Protein AF-A0A3B9N0I8-F1 (afdb_monomer_lite)

Radius of gyration: 13.51 Å; chains: 1; bounding box: 32×28×37 Å

pLDDT: mean 94.93, std 4.84, range [60.94, 98.5]

Structure (mmCIF, N/CA/C/O backbone):
data_AF-A0A3B9N0I8-F1
#
_entry.id   AF-A0A3B9N0I8-F1
#
loop_
_atom_site.group_PDB
_atom_site.id
_atom_site.type_symbol
_atom_site.label_atom_id
_atom_site.label_alt_id
_atom_site.label_comp_id
_atom_site.label_asym_id
_atom_site.label_entity_id
_atom_site.label_seq_id
_atom_site.pdbx_PDB_ins_code
_atom_site.Cartn_x
_atom_site.Cartn_y
_atom_site.Cartn_z
_atom_site.occupancy
_atom_site.B_iso_or_equiv
_atom_site.auth_seq_id
_atom_site.auth_comp_id
_atom_site.auth_asym_id
_atom_site.auth_atom_id
_atom_site.pdbx_PDB_model_num
ATOM 1 N N . MET A 1 1 ? -1.039 -13.751 -18.692 1.00 60.94 1 MET A N 1
ATOM 2 C CA . MET A 1 1 ? -2.183 -13.054 -18.054 1.00 60.94 1 MET A CA 1
ATOM 3 C C . MET A 1 1 ? -2.119 -11.590 -18.446 1.00 60.94 1 MET A C 1
ATOM 5 O O . MET A 1 1 ? -1.026 -11.110 -18.696 1.00 60.94 1 MET A O 1
ATOM 9 N N . ASN A 1 2 ? -3.252 -10.891 -18.527 1.00 89.19 2 ASN A N 1
ATOM 10 C CA . ASN A 1 2 ? -3.241 -9.441 -18.726 1.00 89.19 2 ASN A CA 1
ATOM 11 C C . ASN A 1 2 ? -2.511 -8.787 -17.533 1.00 89.19 2 ASN A C 1
ATOM 13 O O . ASN A 1 2 ? -2.890 -9.053 -16.393 1.00 89.19 2 ASN A O 1
ATOM 17 N N . ASN A 1 3 ? -1.479 -7.974 -17.775 1.00 93.69 3 ASN A N 1
ATOM 18 C CA . ASN A 1 3 ? -0.685 -7.312 -16.728 1.00 93.69 3 ASN A CA 1
ATOM 19 C C . ASN A 1 3 ? -1.568 -6.533 -15.741 1.00 93.69 3 ASN A C 1
ATOM 21 O O . ASN A 1 3 ? -1.315 -6.531 -14.540 1.00 93.69 3 ASN A O 1
ATOM 25 N N . ILE A 1 4 ? -2.665 -5.956 -16.238 1.00 95.81 4 ILE A N 1
ATOM 26 C CA . ILE A 1 4 ? -3.672 -5.267 -15.422 1.00 95.81 4 ILE A CA 1
ATOM 27 C C . ILE A 1 4 ? -4.358 -6.234 -14.445 1.00 95.81 4 ILE A C 1
ATOM 29 O O . ILE A 1 4 ? -4.584 -5.890 -13.290 1.00 95.81 4 ILE A O 1
ATOM 33 N N . LEU A 1 5 ? -4.662 -7.463 -14.871 1.00 96.62 5 LEU A N 1
ATOM 34 C CA . LEU A 1 5 ? -5.285 -8.468 -14.007 1.00 96.62 5 LEU A CA 1
ATOM 35 C C . LEU A 1 5 ? -4.335 -8.915 -12.889 1.00 96.62 5 LEU A C 1
ATOM 37 O O . LEU A 1 5 ? -4.766 -9.073 -11.752 1.00 96.62 5 LEU A O 1
ATOM 41 N N . ILE A 1 6 ? -3.046 -9.094 -13.196 1.00 96.50 6 ILE A N 1
ATOM 42 C CA . ILE A 1 6 ? -2.028 -9.417 -12.183 1.00 96.50 6 ILE A CA 1
ATOM 43 C C . ILE A 1 6 ? -1.931 -8.279 -11.161 1.00 96.50 6 ILE A C 1
ATOM 45 O O . ILE A 1 6 ? -1.972 -8.529 -9.960 1.00 96.50 6 ILE A O 1
ATOM 49 N N . ALA A 1 7 ? -1.862 -7.034 -11.633 1.00 97.31 7 ALA A N 1
ATOM 50 C CA . ALA A 1 7 ? -1.818 -5.842 -10.792 1.00 97.31 7 ALA A CA 1
ATOM 51 C C . ALA A 1 7 ? -3.036 -5.733 -9.858 1.00 97.31 7 ALA A C 1
ATOM 53 O O . ALA A 1 7 ? -2.877 -5.480 -8.663 1.00 97.31 7 ALA A O 1
ATOM 54 N N . LEU A 1 8 ? -4.242 -6.008 -10.371 1.00 97.69 8 LEU A N 1
ATOM 55 C CA . LEU A 1 8 ? -5.460 -6.078 -9.558 1.00 97.69 8 LEU A CA 1
ATOM 56 C C . LEU A 1 8 ? -5.360 -7.143 -8.466 1.00 97.69 8 LEU A C 1
ATOM 58 O O . LEU A 1 8 ? -5.702 -6.867 -7.321 1.00 97.69 8 LEU A O 1
ATOM 62 N N . ILE A 1 9 ? -4.878 -8.344 -8.796 1.00 97.94 9 ILE A N 1
ATOM 63 C CA . ILE A 1 9 ? -4.719 -9.424 -7.813 1.00 97.94 9 ILE A CA 1
ATOM 64 C C . ILE A 1 9 ? -3.725 -9.009 -6.723 1.00 97.94 9 ILE A C 1
ATOM 66 O O . ILE A 1 9 ? -4.022 -9.182 -5.544 1.00 97.94 9 ILE A O 1
ATOM 70 N N . ILE A 1 10 ? -2.588 -8.412 -7.093 1.00 98.06 10 ILE A N 1
ATOM 71 C CA . ILE A 1 10 ? -1.601 -7.895 -6.132 1.00 98.06 10 ILE A CA 1
ATOM 72 C C . ILE A 1 10 ? -2.249 -6.861 -5.202 1.00 98.06 10 ILE A C 1
ATOM 74 O O . ILE A 1 10 ? -2.110 -6.964 -3.983 1.00 98.06 10 ILE A O 1
ATOM 78 N N . GLY A 1 11 ? -2.994 -5.903 -5.758 1.00 98.06 11 GLY A N 1
ATOM 79 C CA . GLY A 1 11 ? -3.692 -4.875 -4.985 1.00 98.06 11 GLY A CA 1
ATOM 80 C C . GLY A 1 11 ? -4.764 -5.441 -4.048 1.00 98.06 11 GLY A C 1
ATOM 81 O O . GLY A 1 11 ? -4.845 -5.031 -2.894 1.00 98.06 11 GLY A O 1
ATOM 82 N N . ILE A 1 12 ? -5.544 -6.430 -4.498 1.00 98.50 12 ILE A N 1
ATOM 83 C CA . ILE A 1 12 ? -6.550 -7.124 -3.673 1.00 98.50 12 ILE A CA 1
ATOM 84 C C . ILE A 1 12 ? -5.884 -7.860 -2.508 1.00 98.50 12 ILE A C 1
ATOM 86 O O . ILE A 1 12 ? -6.373 -7.790 -1.379 1.00 98.50 12 ILE A O 1
ATOM 90 N N . VAL A 1 13 ? -4.771 -8.555 -2.756 1.00 98.25 13 VAL A N 1
ATOM 91 C CA . VAL A 1 13 ? -4.011 -9.245 -1.705 1.00 98.25 13 VAL A CA 1
ATOM 92 C C . VAL A 1 13 ? -3.476 -8.235 -0.689 1.00 98.25 13 VAL A C 1
ATOM 94 O O . VAL A 1 13 ? -3.701 -8.415 0.506 1.00 98.25 13 VAL A O 1
ATOM 97 N N . ALA A 1 14 ? -2.844 -7.149 -1.144 1.00 98.00 14 ALA A N 1
ATOM 98 C CA . ALA A 1 14 ? -2.325 -6.100 -0.264 1.00 98.00 14 ALA A CA 1
ATOM 99 C C . ALA A 1 14 ? -3.435 -5.436 0.566 1.00 98.00 14 ALA A C 1
ATOM 101 O O . ALA A 1 14 ? -3.313 -5.338 1.784 1.00 98.00 14 ALA A O 1
ATOM 102 N N . GLY A 1 15 ? -4.554 -5.070 -0.064 1.00 97.69 15 GLY A N 1
ATOM 103 C CA . GLY A 1 15 ? -5.692 -4.464 0.628 1.00 97.69 15 GLY A CA 1
ATOM 104 C C . GLY A 1 15 ? -6.357 -5.411 1.620 1.00 97.69 15 GLY A C 1
ATOM 105 O O . GLY A 1 15 ? -6.801 -4.983 2.681 1.00 97.69 15 GLY A O 1
ATOM 106 N N . THR A 1 16 ? -6.390 -6.711 1.322 1.00 97.94 16 THR A N 1
ATOM 107 C CA . THR A 1 16 ? -6.881 -7.713 2.277 1.00 97.94 16 THR A CA 1
ATOM 108 C C . THR A 1 16 ? -5.965 -7.778 3.497 1.00 97.94 16 THR A C 1
ATOM 110 O O . THR A 1 16 ? -6.463 -7.771 4.620 1.00 97.94 16 THR A O 1
ATOM 113 N N . ILE A 1 17 ? -4.641 -7.787 3.298 1.00 97.62 17 ILE A N 1
ATOM 114 C CA . ILE A 1 17 ? -3.662 -7.784 4.397 1.00 97.62 17 ILE A CA 1
ATOM 115 C C . ILE A 1 17 ? -3.817 -6.532 5.269 1.00 97.62 17 ILE A C 1
ATOM 117 O O . ILE A 1 17 ? -3.804 -6.655 6.492 1.00 97.62 17 ILE A O 1
ATOM 121 N N . ASP A 1 18 ? -4.011 -5.359 4.663 1.00 95.50 18 ASP A N 1
ATOM 122 C CA . ASP A 1 18 ? -4.176 -4.090 5.384 1.00 95.50 18 ASP A CA 1
ATOM 123 C C . ASP A 1 18 ? -5.451 -4.049 6.241 1.00 95.50 18 ASP A C 1
ATOM 125 O O . ASP A 1 18 ? -5.453 -3.574 7.374 1.00 95.50 18 ASP A O 1
ATOM 129 N N . VAL A 1 19 ? -6.550 -4.618 5.738 1.00 95.88 19 VAL A N 1
ATOM 130 C CA . VAL A 1 19 ? -7.845 -4.594 6.432 1.00 95.88 19 VAL A CA 1
ATOM 131 C C . VAL A 1 19 ? -7.952 -5.619 7.563 1.00 95.88 19 VAL A C 1
ATOM 133 O O . VAL A 1 19 ? -8.728 -5.409 8.498 1.00 95.88 19 VAL A O 1
ATOM 136 N N . ILE A 1 20 ? -7.167 -6.701 7.554 1.00 95.69 20 ILE A N 1
ATOM 137 C CA . ILE A 1 20 ? -7.156 -7.699 8.643 1.00 95.69 20 ILE A CA 1
ATOM 138 C C . ILE A 1 20 ? -6.991 -7.049 10.032 1.00 95.69 20 ILE A C 1
ATOM 140 O O . ILE A 1 20 ? -7.870 -7.249 10.879 1.00 95.69 20 ILE A O 1
ATOM 144 N N . PRO A 1 21 ? -5.935 -6.254 10.310 1.00 92.00 21 PRO A N 1
ATOM 145 C CA . PRO A 1 21 ? -5.783 -5.609 11.611 1.00 92.00 21 PRO A CA 1
ATOM 146 C C . PRO A 1 21 ? -6.898 -4.598 11.903 1.00 92.00 21 PRO A C 1
ATOM 148 O O . PRO A 1 21 ? -7.247 -4.420 13.070 1.00 92.00 21 PRO A O 1
ATOM 151 N N . MET A 1 22 ? -7.486 -3.963 10.885 1.00 93.62 22 MET A N 1
ATOM 152 C CA . MET A 1 22 ? -8.599 -3.019 11.059 1.00 93.62 22 MET A CA 1
ATOM 153 C C . MET A 1 22 ? -9.876 -3.721 11.532 1.00 93.62 22 MET A C 1
ATOM 155 O O . MET A 1 22 ? -10.543 -3.242 12.450 1.00 93.62 22 MET A O 1
ATOM 159 N N . ILE A 1 23 ? -10.185 -4.890 10.961 1.00 93.62 23 ILE A N 1
ATOM 160 C CA . ILE A 1 23 ? -11.321 -5.723 11.377 1.00 93.62 23 ILE A CA 1
ATOM 161 C C . ILE A 1 23 ? -11.108 -6.237 12.803 1.00 93.62 23 ILE A C 1
ATOM 163 O O . ILE A 1 23 ? -12.030 -6.173 13.617 1.00 93.62 23 ILE A O 1
ATOM 167 N N . ILE A 1 24 ? -9.897 -6.701 13.132 1.00 94.00 24 ILE A N 1
ATOM 168 C CA . ILE A 1 24 ? -9.549 -7.167 14.487 1.00 94.00 24 ILE A CA 1
ATOM 169 C C . ILE A 1 24 ? -9.743 -6.040 15.514 1.00 94.00 24 ILE A C 1
ATOM 171 O O . ILE A 1 24 ? -10.283 -6.272 16.596 1.00 94.00 24 ILE A O 1
ATOM 175 N N . GLN A 1 25 ? -9.366 -4.811 15.155 1.00 89.69 25 GLN A N 1
ATOM 176 C CA . GLN A 1 25 ? -9.530 -3.612 15.984 1.00 89.69 25 GLN A CA 1
ATOM 177 C C . GLN A 1 25 ? -10.947 -3.016 15.947 1.00 89.69 25 GLN A C 1
ATOM 179 O O . GLN A 1 25 ? -11.204 -2.029 16.632 1.00 89.69 25 GLN A O 1
ATOM 184 N N . LYS A 1 26 ? -11.878 -3.618 15.193 1.00 92.12 26 LYS A N 1
ATOM 185 C CA . LYS A 1 26 ? -13.269 -3.163 15.036 1.00 92.12 26 LYS A CA 1
ATOM 186 C C . LYS A 1 26 ? -13.375 -1.701 14.584 1.00 92.12 26 LYS A C 1
ATOM 188 O O . LYS A 1 26 ? -14.242 -0.966 15.058 1.00 92.12 26 LYS A O 1
ATOM 193 N N . LEU A 1 27 ? -12.488 -1.287 13.679 1.00 88.50 27 LEU A N 1
ATOM 194 C CA . LEU A 1 27 ? -12.538 0.046 13.083 1.00 88.50 27 LEU A CA 1
ATOM 195 C C . LEU A 1 27 ? -13.795 0.223 12.221 1.00 88.50 27 LEU A C 1
ATOM 197 O O . LEU A 1 27 ? -14.475 -0.740 11.855 1.00 88.50 27 LEU A O 1
ATOM 201 N N . ASP A 1 28 ? -14.095 1.478 11.890 1.00 91.81 28 ASP A N 1
ATOM 202 C CA . ASP A 1 28 ? -15.220 1.814 11.028 1.00 91.81 28 ASP A CA 1
ATOM 203 C C . ASP A 1 28 ? -15.152 1.076 9.672 1.00 91.81 28 ASP A C 1
ATOM 205 O O . ASP A 1 28 ? -14.084 0.862 9.081 1.00 91.81 28 ASP A O 1
ATOM 209 N N . LYS A 1 29 ? -16.322 0.666 9.172 1.00 92.19 29 LYS A N 1
ATOM 210 C CA . LYS A 1 29 ? -16.427 -0.123 7.938 1.00 92.19 29 LYS A CA 1
ATOM 211 C C . LYS A 1 29 ? -16.032 0.689 6.709 1.00 9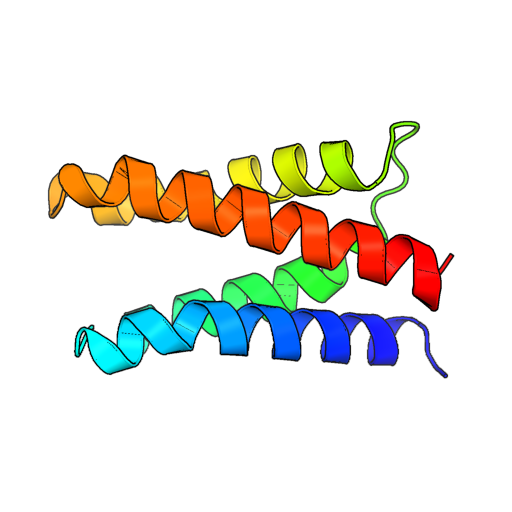2.19 29 LYS A C 1
ATOM 213 O O . LYS A 1 29 ? -15.424 0.129 5.800 1.00 92.19 29 LYS A O 1
ATOM 218 N N . TYR A 1 30 ? -16.352 1.982 6.678 1.00 93.19 30 TYR A N 1
ATOM 219 C CA . TYR A 1 30 ? -15.964 2.855 5.574 1.00 93.19 30 TYR A CA 1
ATOM 220 C C . TYR A 1 30 ? -14.466 3.136 5.605 1.00 93.19 30 TYR A C 1
ATOM 222 O O . TYR A 1 30 ? -13.842 3.122 4.549 1.00 93.19 30 TYR A O 1
ATOM 230 N N . ALA A 1 31 ? -13.869 3.282 6.792 1.00 91.12 31 ALA A N 1
ATOM 231 C CA . ALA A 1 31 ? -12.414 3.369 6.930 1.00 91.12 31 ALA A CA 1
ATOM 232 C C . ALA A 1 31 ? -11.716 2.108 6.391 1.00 91.12 31 ALA A C 1
ATOM 234 O O . ALA A 1 31 ? -10.775 2.207 5.605 1.00 91.12 31 ALA A O 1
ATOM 235 N N . SER A 1 32 ? -12.219 0.922 6.747 1.00 94.19 32 SER A N 1
ATOM 236 C CA . SER A 1 32 ? -11.685 -0.358 6.255 1.00 94.19 32 SER A CA 1
ATOM 237 C C . SER A 1 32 ? -11.830 -0.493 4.734 1.00 94.19 32 SER A C 1
ATOM 239 O O . SER A 1 32 ? -10.897 -0.896 4.045 1.00 94.19 32 SER A O 1
ATOM 241 N N . LEU A 1 33 ? -12.983 -0.107 4.180 1.00 95.81 33 LEU A N 1
ATOM 242 C CA . LEU A 1 33 ? -13.213 -0.130 2.735 1.00 95.81 33 LEU A CA 1
ATOM 243 C C . LEU A 1 33 ? -12.331 0.881 1.987 1.00 95.81 33 LEU A C 1
ATOM 245 O O . LEU A 1 33 ? -11.851 0.584 0.891 1.00 95.81 33 LEU A O 1
ATOM 249 N N . ALA A 1 34 ? -12.097 2.057 2.572 1.00 94.50 34 ALA A N 1
ATOM 250 C CA . ALA A 1 34 ? -11.204 3.066 2.015 1.00 94.50 34 ALA A CA 1
ATOM 251 C C . ALA A 1 34 ? -9.760 2.551 1.955 1.00 94.50 34 ALA A C 1
ATOM 253 O O . ALA A 1 34 ? -9.136 2.648 0.901 1.00 94.50 34 ALA A O 1
ATOM 254 N N . ALA A 1 35 ? -9.266 1.933 3.033 1.00 94.31 35 ALA A N 1
ATOM 255 C CA . ALA A 1 35 ? -7.938 1.319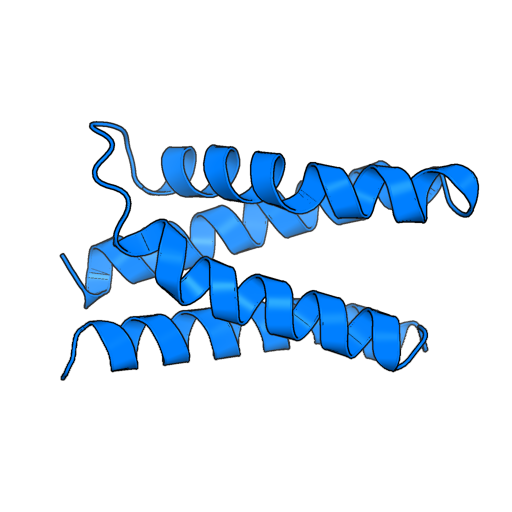 3.088 1.00 94.31 35 ALA A CA 1
ATOM 256 C C . ALA A 1 35 ? -7.783 0.166 2.077 1.00 94.31 35 ALA A C 1
ATOM 258 O O . ALA A 1 35 ? -6.821 0.125 1.310 1.00 94.31 35 ALA A O 1
ATOM 259 N N . PHE A 1 36 ? -8.783 -0.716 1.973 1.00 97.62 36 PHE A N 1
ATOM 260 C CA . PHE A 1 36 ? -8.804 -1.766 0.948 1.00 97.62 36 PHE A CA 1
ATOM 261 C C . PHE A 1 36 ? -8.708 -1.185 -0.468 1.00 97.62 36 PHE A C 1
ATOM 263 O O . PHE A 1 36 ? -7.864 -1.591 -1.267 1.00 97.62 36 PHE A O 1
ATOM 270 N N . THR A 1 37 ? -9.571 -0.215 -0.778 1.00 97.31 37 THR A N 1
ATOM 271 C CA . THR A 1 37 ? -9.644 0.396 -2.112 1.00 97.31 37 THR A CA 1
ATOM 272 C C . THR A 1 37 ? -8.354 1.139 -2.445 1.00 97.31 37 THR A C 1
ATOM 274 O O . THR A 1 37 ? -7.877 1.058 -3.576 1.00 97.31 37 THR A O 1
ATOM 277 N N . HIS A 1 38 ? -7.755 1.807 -1.458 1.00 96.94 38 HIS A N 1
ATOM 278 C CA . HIS A 1 38 ? -6.456 2.458 -1.578 1.00 96.94 38 HIS A CA 1
ATOM 279 C C . HIS A 1 38 ? -5.380 1.482 -2.075 1.00 96.94 38 HIS A C 1
ATOM 281 O O . HIS A 1 38 ? -4.706 1.768 -3.065 1.00 96.94 38 HIS A O 1
ATOM 287 N N . TRP A 1 39 ? -5.277 0.294 -1.476 1.00 97.88 39 TRP A N 1
ATOM 288 C CA . TRP A 1 39 ? -4.308 -0.720 -1.904 1.00 97.88 39 TRP A CA 1
ATOM 289 C C . TRP A 1 39 ? -4.631 -1.376 -3.242 1.00 97.88 39 TRP A C 1
ATOM 291 O O . TRP A 1 39 ? -3.713 -1.665 -4.010 1.00 97.88 39 TRP A O 1
ATOM 301 N N . VAL A 1 40 ? -5.910 -1.566 -3.571 1.00 98.06 40 VAL A N 1
ATOM 302 C CA . VAL A 1 40 ? -6.310 -2.027 -4.911 1.00 98.06 40 VAL A CA 1
ATOM 303 C C . VAL A 1 40 ? -5.850 -1.033 -5.979 1.00 98.06 40 VAL A C 1
ATOM 305 O O . VAL A 1 40 ? -5.283 -1.436 -6.996 1.00 98.06 40 VAL A O 1
ATOM 308 N N . VAL A 1 41 ? -6.028 0.267 -5.728 1.00 98.00 41 VAL A N 1
ATOM 309 C CA . VAL A 1 41 ? -5.558 1.338 -6.616 1.00 98.00 41 VAL A CA 1
ATOM 310 C C . VAL A 1 41 ? -4.031 1.374 -6.675 1.00 98.00 41 VAL A C 1
ATOM 312 O O . VAL A 1 41 ? -3.473 1.428 -7.768 1.00 98.00 41 VAL A O 1
ATOM 315 N N . LEU A 1 42 ? -3.329 1.271 -5.543 1.00 97.69 42 LEU A N 1
ATOM 316 C CA . LEU A 1 42 ? -1.863 1.220 -5.539 1.00 97.69 42 LEU A CA 1
ATOM 317 C C . LEU A 1 42 ? -1.306 -0.002 -6.275 1.00 97.69 42 LEU A C 1
ATOM 319 O O . LEU A 1 42 ? -0.289 0.124 -6.957 1.00 97.69 42 LEU A O 1
ATOM 323 N N . GLY A 1 43 ? -1.994 -1.143 -6.222 1.00 97.38 43 GLY 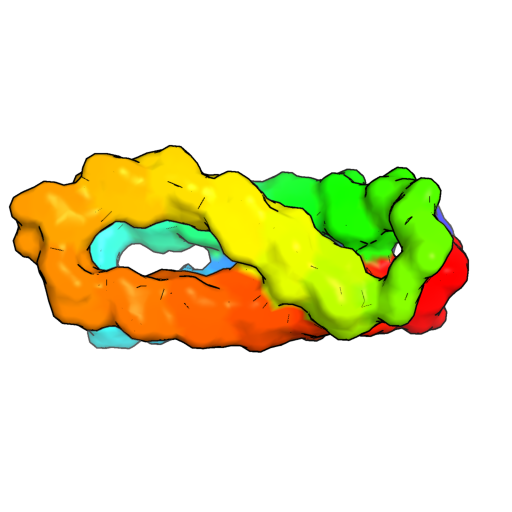A N 1
ATOM 324 C CA . GLY A 1 43 ? -1.674 -2.320 -7.030 1.00 97.38 43 GLY A CA 1
ATOM 325 C C . GLY A 1 43 ? -1.694 -2.039 -8.535 1.00 97.38 43 GLY A C 1
ATOM 326 O O . GLY A 1 43 ? -0.886 -2.604 -9.262 1.00 97.38 43 GLY A O 1
ATOM 327 N N . LEU A 1 44 ? -2.548 -1.121 -9.000 1.00 97.00 44 LEU A N 1
ATOM 328 C CA . LEU A 1 44 ? -2.619 -0.658 -10.393 1.00 97.00 44 LEU A CA 1
ATOM 329 C C . LEU A 1 44 ? -1.661 0.492 -10.727 1.00 97.00 44 LEU A C 1
ATOM 331 O O . LEU A 1 44 ? -1.477 0.791 -11.903 1.00 97.00 44 LEU A O 1
ATOM 335 N N . ILE A 1 45 ? -1.079 1.160 -9.731 1.00 97.38 45 ILE A N 1
ATOM 336 C CA . ILE A 1 45 ? -0.179 2.301 -9.945 1.00 97.38 45 ILE A CA 1
ATOM 337 C C . ILE A 1 45 ? 1.274 1.845 -9.848 1.00 97.38 45 ILE A C 1
ATOM 339 O O . ILE A 1 45 ? 2.027 1.965 -10.811 1.00 97.38 45 ILE A O 1
ATOM 343 N N . ILE A 1 46 ? 1.670 1.287 -8.702 1.00 97.06 46 ILE A N 1
ATOM 344 C CA . ILE A 1 46 ? 3.071 1.009 -8.356 1.00 97.06 46 ILE A CA 1
ATOM 345 C C . ILE A 1 46 ? 3.799 0.172 -9.428 1.00 97.06 46 ILE A C 1
ATOM 347 O O . ILE A 1 46 ? 4.922 0.545 -9.793 1.00 97.06 46 ILE A O 1
ATOM 351 N N . PRO A 1 47 ? 3.221 -0.919 -9.976 1.00 96.38 47 PRO A N 1
ATOM 352 C CA . PRO A 1 47 ? 3.911 -1.725 -10.984 1.00 96.38 47 PRO A CA 1
ATOM 353 C C . PRO A 1 47 ? 4.162 -0.990 -12.303 1.00 96.38 47 PRO A C 1
ATOM 355 O O . PRO A 1 47 ? 5.132 -1.296 -12.987 1.00 96.38 47 PRO A O 1
ATOM 358 N N . PHE A 1 48 ? 3.325 -0.009 -12.649 1.00 96.00 48 PHE A N 1
ATOM 359 C CA . PHE A 1 48 ? 3.375 0.689 -13.937 1.00 96.00 48 PHE A CA 1
ATOM 360 C C . PHE A 1 48 ? 4.143 2.014 -13.886 1.00 96.00 48 PHE A C 1
ATOM 362 O O . PHE A 1 48 ? 4.362 2.639 -14.921 1.00 96.00 48 PHE A O 1
ATOM 369 N N . VAL A 1 49 ? 4.601 2.439 -12.706 1.00 96.31 49 VAL A N 1
ATOM 370 C CA . VAL A 1 49 ? 5.508 3.584 -12.581 1.00 96.31 49 VAL A CA 1
ATOM 371 C C . VAL A 1 49 ? 6.929 3.163 -12.972 1.00 96.31 49 VAL A C 1
ATOM 373 O O . VAL A 1 49 ? 7.569 2.345 -12.298 1.00 96.31 49 VAL A O 1
ATOM 376 N N . SER A 1 50 ? 7.432 3.756 -14.056 1.00 93.25 50 SER A N 1
ATOM 377 C CA . SER A 1 50 ? 8.750 3.497 -14.646 1.00 93.25 50 SER A CA 1
ATOM 378 C C . SER A 1 50 ? 9.833 4.417 -14.066 1.00 93.25 50 SER A C 1
ATOM 380 O O . SER A 1 50 ? 10.354 5.302 -14.746 1.00 93.25 50 SER A O 1
ATOM 382 N N . TRP A 1 51 ? 10.152 4.243 -12.784 1.00 95.44 51 TRP A N 1
ATOM 383 C CA . TRP A 1 51 ? 11.289 4.920 -12.149 1.00 95.44 51 TRP A CA 1
ATOM 384 C C . TRP A 1 51 ? 12.543 4.048 -12.204 1.00 95.44 51 TRP A C 1
ATOM 386 O O . TRP A 1 51 ? 12.467 2.847 -11.963 1.00 95.44 51 TRP A O 1
ATOM 396 N N . ASN A 1 52 ? 13.698 4.660 -12.481 1.00 94.94 52 ASN A N 1
ATOM 397 C CA . ASN A 1 52 ? 14.995 3.979 -12.528 1.00 94.94 52 ASN A CA 1
ATOM 398 C C . ASN A 1 52 ? 15.594 3.797 -11.119 1.00 94.94 52 ASN A C 1
ATOM 400 O O . ASN A 1 52 ? 16.639 4.362 -10.803 1.00 94.94 52 ASN A O 1
ATOM 404 N N . ILE A 1 53 ? 14.879 3.078 -10.253 1.00 96.38 53 ILE A N 1
ATOM 405 C CA . ILE A 1 53 ? 15.287 2.741 -8.883 1.00 96.38 53 ILE A CA 1
ATOM 406 C C . ILE A 1 53 ? 14.813 1.328 -8.532 1.00 96.38 53 ILE A C 1
ATOM 408 O O . ILE A 1 53 ? 13.915 0.788 -9.183 1.00 96.38 53 ILE A O 1
ATOM 412 N N . ASP A 1 54 ? 15.372 0.753 -7.467 1.00 97.12 54 ASP A N 1
ATOM 413 C CA . ASP A 1 54 ? 14.987 -0.584 -7.022 1.00 97.12 54 ASP A CA 1
ATOM 414 C C . ASP A 1 54 ? 13.490 -0.682 -6.660 1.00 97.12 54 ASP A C 1
ATOM 416 O O . ASP A 1 54 ? 12.937 0.241 -6.044 1.00 97.12 54 ASP A O 1
ATOM 420 N N . PRO A 1 55 ? 12.827 -1.823 -6.946 1.00 96.81 55 PRO A N 1
ATOM 421 C CA . PRO A 1 55 ? 11.401 -2.000 -6.678 1.00 96.81 55 PRO A CA 1
ATOM 422 C C . PRO A 1 55 ? 11.011 -1.761 -5.219 1.00 96.81 55 PRO A C 1
ATOM 424 O O . PRO A 1 55 ? 10.008 -1.105 -4.961 1.00 96.81 55 PRO A O 1
ATOM 427 N N . TRP A 1 56 ? 11.805 -2.240 -4.257 1.00 96.88 56 TRP A N 1
ATOM 428 C CA . TRP A 1 56 ? 11.499 -2.070 -2.833 1.00 96.88 56 TRP A CA 1
ATOM 429 C C . TRP A 1 56 ? 11.446 -0.584 -2.442 1.00 96.88 56 TRP A C 1
ATOM 431 O O . TRP A 1 56 ? 10.497 -0.156 -1.790 1.00 96.88 56 TRP A O 1
ATOM 441 N N . LEU A 1 57 ? 12.405 0.219 -2.917 1.00 97.88 57 LEU A N 1
ATOM 442 C CA . LEU A 1 57 ? 12.470 1.652 -2.642 1.00 97.88 57 LEU A CA 1
ATOM 443 C C . LEU A 1 57 ? 11.344 2.408 -3.355 1.00 97.88 57 LEU A C 1
ATOM 445 O O . LEU A 1 57 ? 10.711 3.275 -2.756 1.00 97.88 57 LEU A O 1
ATOM 449 N N . LYS A 1 58 ? 11.042 2.036 -4.606 1.00 97.31 58 LYS A N 1
ATOM 450 C CA . LYS A 1 58 ? 9.881 2.553 -5.349 1.00 97.31 58 LYS A CA 1
ATOM 451 C C . LYS A 1 58 ? 8.581 2.324 -4.582 1.00 97.31 58 LYS A C 1
ATOM 453 O O . LYS A 1 58 ? 7.766 3.237 -4.476 1.00 97.31 58 LYS A O 1
ATOM 458 N N . GLY A 1 59 ? 8.416 1.124 -4.033 1.00 97.56 59 GLY A N 1
ATOM 459 C CA . GLY A 1 59 ? 7.273 0.746 -3.212 1.00 97.56 59 GLY A CA 1
ATOM 460 C C . GLY A 1 59 ? 7.111 1.621 -1.976 1.00 97.56 59 GLY A C 1
ATOM 461 O O . GLY A 1 59 ? 6.021 2.141 -1.755 1.00 97.56 59 GLY A O 1
ATOM 462 N N . ILE A 1 60 ? 8.197 1.837 -1.222 1.00 98.12 60 ILE A N 1
ATOM 463 C CA . ILE A 1 60 ? 8.195 2.732 -0.054 1.00 98.12 60 ILE A CA 1
ATOM 464 C C . ILE A 1 60 ? 7.796 4.144 -0.478 1.00 98.12 60 ILE A C 1
ATOM 466 O O . ILE A 1 60 ? 6.841 4.690 0.055 1.00 98.12 60 ILE A O 1
ATOM 470 N N . ILE A 1 61 ? 8.491 4.735 -1.453 1.00 98.25 61 ILE A N 1
ATOM 471 C CA . ILE A 1 61 ? 8.270 6.139 -1.821 1.00 98.25 61 ILE A CA 1
ATOM 472 C C . ILE A 1 61 ? 6.825 6.363 -2.279 1.00 98.25 61 ILE A C 1
ATOM 474 O O . ILE A 1 61 ? 6.175 7.298 -1.819 1.00 98.25 61 ILE A O 1
ATOM 478 N N . ILE A 1 62 ? 6.308 5.515 -3.172 1.00 97.94 62 ILE A N 1
ATOM 479 C CA . ILE A 1 62 ? 4.948 5.686 -3.695 1.00 97.94 62 ILE A CA 1
ATOM 480 C C . ILE A 1 62 ? 3.903 5.402 -2.609 1.00 97.94 62 ILE A C 1
ATOM 482 O O . ILE A 1 62 ? 2.942 6.162 -2.509 1.00 97.94 62 ILE A O 1
ATOM 486 N N . GLY A 1 63 ? 4.092 4.360 -1.790 1.00 97.50 63 GLY A N 1
ATOM 487 C CA . GLY A 1 63 ? 3.202 4.050 -0.668 1.00 97.50 63 GLY A CA 1
ATOM 488 C C . GLY A 1 63 ? 3.108 5.210 0.323 1.00 97.50 63 GLY A C 1
ATOM 489 O O . GLY A 1 63 ? 2.017 5.717 0.576 1.00 97.50 63 GLY A O 1
ATOM 490 N N . GLU A 1 64 ? 4.255 5.720 0.781 1.00 97.88 64 GLU A N 1
ATOM 491 C CA . GLU A 1 64 ? 4.321 6.832 1.736 1.00 97.88 64 GLU A CA 1
ATOM 492 C C . GLU A 1 64 ? 3.710 8.126 1.186 1.00 97.88 64 GLU A C 1
ATOM 494 O O . GLU A 1 64 ? 2.985 8.823 1.894 1.00 97.88 64 GLU A O 1
ATOM 499 N N . ILE A 1 65 ? 3.940 8.447 -0.092 1.00 97.69 65 ILE A N 1
ATOM 500 C CA . ILE A 1 65 ? 3.297 9.606 -0.731 1.00 97.69 65 ILE A CA 1
ATOM 501 C C . ILE A 1 65 ? 1.776 9.421 -0.765 1.00 97.69 65 ILE A C 1
ATOM 503 O O . ILE A 1 65 ? 1.023 10.365 -0.511 1.00 97.69 65 ILE A O 1
ATOM 507 N N . ALA A 1 66 ? 1.312 8.212 -1.073 1.00 97.06 66 ALA A N 1
ATOM 508 C CA . ALA A 1 66 ? -0.104 7.932 -1.247 1.00 97.06 66 ALA A CA 1
ATOM 509 C C . ALA A 1 66 ? -0.893 7.968 0.070 1.00 97.06 66 ALA A C 1
ATOM 511 O O . ALA A 1 66 ? -2.084 8.284 0.039 1.00 97.06 66 ALA A O 1
ATOM 512 N N . ILE A 1 67 ? -0.264 7.698 1.218 1.00 95.62 67 ILE A N 1
ATOM 513 C CA . ILE A 1 67 ? -0.930 7.764 2.530 1.00 95.62 67 ILE A CA 1
ATOM 514 C C . ILE A 1 67 ? -0.989 9.174 3.133 1.00 95.62 67 ILE A C 1
ATOM 516 O O . ILE A 1 67 ? -1.663 9.363 4.146 1.00 95.62 67 ILE A O 1
ATOM 520 N N . VAL A 1 68 ? -0.344 10.184 2.536 1.00 96.19 68 VAL A N 1
ATOM 521 C CA . VAL A 1 68 ? -0.358 11.569 3.052 1.00 96.19 68 VAL A CA 1
ATOM 522 C C . VAL A 1 68 ? -1.781 12.107 3.288 1.00 96.19 68 VAL A C 1
ATOM 524 O O . VAL A 1 68 ? -2.032 12.637 4.376 1.00 96.19 68 VAL A O 1
ATOM 527 N N . PRO A 1 69 ? -2.751 11.954 2.359 1.00 93.38 69 PRO A N 1
ATOM 528 C CA . PRO A 1 69 ? -4.130 12.378 2.606 1.00 93.38 69 PRO A CA 1
ATOM 529 C C . PRO A 1 69 ? -4.759 11.651 3.802 1.00 93.38 69 PRO A C 1
ATOM 531 O O . PRO A 1 69 ? -5.430 12.276 4.622 1.00 93.38 69 PRO A O 1
ATOM 534 N N . THR A 1 70 ? -4.492 10.350 3.942 1.00 91.25 70 THR A N 1
ATOM 535 C CA . THR A 1 70 ? -4.973 9.527 5.061 1.00 91.25 70 THR A CA 1
ATOM 536 C C . THR A 1 70 ? -4.390 10.001 6.390 1.00 91.25 70 THR A C 1
ATOM 538 O O . THR A 1 70 ? -5.118 10.116 7.374 1.00 91.25 70 THR A O 1
ATOM 541 N N . LEU A 1 71 ? -3.102 10.351 6.430 1.00 93.62 71 LEU A N 1
ATOM 542 C CA . LEU A 1 71 ? -2.460 10.894 7.628 1.00 93.62 71 LEU A CA 1
ATOM 543 C C . LEU A 1 71 ? -3.119 12.206 8.077 1.00 93.62 71 LEU A C 1
ATOM 545 O O . LEU A 1 71 ? -3.411 12.360 9.262 1.00 93.62 71 LEU A O 1
ATOM 549 N N . PHE A 1 72 ? -3.428 13.126 7.158 1.00 93.56 72 PHE A N 1
ATOM 550 C CA . PHE A 1 72 ? -4.131 14.364 7.517 1.00 93.56 72 PHE A CA 1
ATOM 551 C C . PHE A 1 72 ? -5.542 14.126 8.062 1.00 93.56 72 PHE A C 1
ATOM 553 O O . PHE A 1 72 ? -5.998 14.896 8.906 1.00 93.56 72 PHE A O 1
ATOM 560 N N . MET A 1 73 ? -6.215 13.062 7.622 1.00 90.19 73 MET A N 1
ATOM 561 C CA . MET A 1 73 ? -7.532 12.688 8.141 1.00 90.19 73 MET A CA 1
ATOM 562 C C . MET A 1 73 ? -7.451 12.013 9.515 1.00 90.19 73 MET A C 1
ATOM 564 O O . MET A 1 73 ? -8.288 12.279 10.372 1.00 90.19 73 MET A O 1
ATOM 568 N N . VAL A 1 74 ? -6.459 11.149 9.747 1.00 90.69 74 VAL A N 1
ATOM 569 C CA . VAL A 1 74 ? -6.396 10.307 10.956 1.00 90.69 74 VAL A CA 1
ATOM 570 C C . VAL A 1 74 ? -5.696 11.000 12.125 1.00 90.69 74 VAL A C 1
ATOM 572 O O . VAL A 1 74 ? -6.191 10.950 13.251 1.00 90.69 74 VAL A O 1
ATOM 575 N N . LEU A 1 75 ? -4.567 11.674 11.890 1.00 92.75 75 LEU A N 1
ATOM 576 C CA . LEU A 1 75 ? -3.718 12.214 12.962 1.00 92.75 75 LEU A CA 1
ATOM 577 C C . LEU A 1 75 ? -4.388 13.248 13.889 1.00 92.75 75 LEU A C 1
ATOM 579 O O . LEU A 1 75 ? -4.002 13.299 15.061 1.00 92.75 75 LEU A O 1
ATOM 583 N N . PRO A 1 76 ? -5.373 14.060 13.449 1.00 93.75 76 PRO A N 1
ATOM 584 C CA . PRO A 1 76 ? -6.129 14.917 14.362 1.00 93.75 76 PRO A CA 1
ATOM 585 C C . PRO A 1 76 ? -6.922 14.139 15.422 1.00 93.75 76 PRO A C 1
ATOM 587 O O . PRO A 1 76 ? -7.118 14.646 16.525 1.00 93.75 76 PRO A O 1
ATOM 590 N N . HIS A 1 77 ? -7.355 12.916 15.101 1.00 90.12 77 HIS A N 1
ATOM 591 C CA . HIS A 1 77 ? -8.157 12.064 15.980 1.00 90.12 77 HIS A CA 1
ATOM 592 C C . HIS A 1 77 ? -7.309 11.040 16.741 1.00 90.12 77 HIS A C 1
ATOM 594 O O . HIS A 1 77 ? -7.571 10.786 17.915 1.00 90.12 77 HIS A O 1
ATOM 600 N N . ASP A 1 78 ? -6.273 10.490 16.104 1.00 89.56 78 ASP A N 1
ATOM 601 C CA . ASP A 1 78 ? -5.361 9.527 16.717 1.00 89.56 78 ASP A CA 1
ATOM 602 C C . ASP A 1 78 ? -3.910 9.738 16.264 1.00 89.56 78 ASP A C 1
ATOM 604 O O . ASP A 1 78 ? -3.452 9.244 15.234 1.00 89.56 78 ASP A O 1
ATOM 608 N N . LYS A 1 79 ? -3.140 10.447 17.093 1.00 90.81 79 LYS A N 1
ATOM 609 C CA . LYS A 1 79 ? -1.711 10.691 16.848 1.00 90.81 79 LYS A CA 1
ATOM 610 C C . LYS A 1 79 ? -0.856 9.431 16.976 1.00 90.81 79 LYS A C 1
ATOM 612 O O . LYS A 1 79 ? 0.226 9.375 16.395 1.00 90.81 79 LYS A O 1
ATOM 617 N N . LYS A 1 80 ? -1.297 8.432 17.749 1.00 92.00 80 LYS A N 1
ATOM 618 C CA . LYS A 1 80 ? -0.535 7.190 17.952 1.00 92.00 80 LYS A CA 1
ATOM 619 C C . LYS A 1 80 ? -0.588 6.298 16.714 1.00 92.00 80 LYS A C 1
ATOM 621 O O . LYS A 1 80 ? 0.320 5.492 16.531 1.00 92.00 80 LYS A O 1
ATOM 626 N N . ALA A 1 81 ? -1.581 6.498 15.846 1.00 90.12 81 ALA A N 1
ATOM 627 C CA . ALA A 1 81 ? -1.716 5.798 14.574 1.00 90.12 81 ALA A CA 1
ATOM 628 C C . ALA A 1 81 ? -0.622 6.148 13.547 1.00 90.12 81 ALA A C 1
ATOM 630 O O . ALA A 1 81 ? -0.463 5.408 12.581 1.00 90.12 81 ALA A O 1
ATOM 631 N N . PHE A 1 82 ? 0.171 7.210 13.762 1.00 93.94 82 PHE A N 1
ATOM 632 C CA . PHE A 1 82 ? 1.240 7.614 12.839 1.00 93.94 82 PHE A CA 1
ATOM 633 C C . PHE A 1 82 ? 2.196 6.464 12.491 1.00 93.94 82 PHE A C 1
ATOM 635 O O . PHE A 1 82 ? 2.335 6.102 11.326 1.00 93.94 82 PHE A O 1
ATOM 642 N N . PHE A 1 83 ? 2.836 5.873 13.505 1.00 94.12 83 PHE A N 1
ATOM 643 C CA . PHE A 1 83 ? 3.825 4.818 13.286 1.00 94.12 83 PHE A CA 1
ATOM 644 C C . PHE A 1 83 ? 3.210 3.550 12.681 1.00 94.12 83 PHE A C 1
ATOM 646 O O . PHE A 1 83 ? 3.780 3.051 11.713 1.00 94.12 83 PHE A O 1
ATOM 653 N N . PRO A 1 84 ? 2.058 3.039 13.166 1.00 92.94 84 PRO A N 1
ATOM 654 C CA . PRO A 1 84 ? 1.369 1.932 12.511 1.00 92.94 84 PRO A CA 1
ATOM 655 C C . PRO A 1 84 ? 1.094 2.176 11.026 1.00 92.94 84 PRO A C 1
ATOM 657 O O . PRO A 1 84 ? 1.405 1.308 10.218 1.00 92.94 84 PRO A O 1
ATOM 660 N N . ILE A 1 85 ? 0.568 3.350 10.658 1.00 94.81 85 ILE A N 1
ATOM 661 C CA . ILE A 1 85 ? 0.220 3.667 9.266 1.00 94.81 85 ILE A CA 1
ATOM 662 C C . ILE A 1 85 ? 1.475 3.693 8.389 1.00 94.81 85 ILE A C 1
ATOM 664 O O . ILE A 1 85 ? 1.501 3.026 7.361 1.00 94.81 85 ILE A O 1
ATOM 668 N N . VAL A 1 86 ? 2.523 4.404 8.811 1.00 96.94 86 VAL A N 1
ATOM 669 C CA . VAL A 1 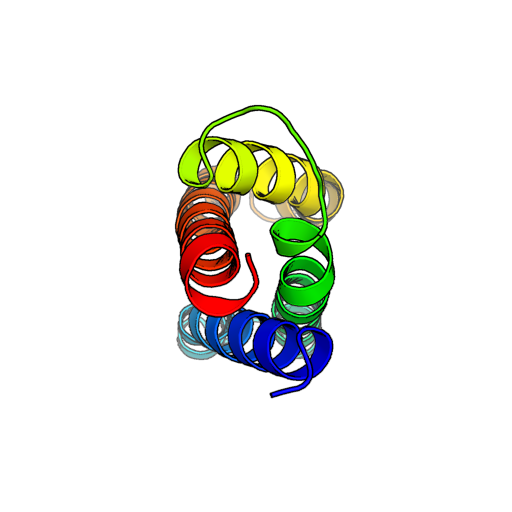86 ? 3.788 4.516 8.060 1.00 96.94 86 VAL A CA 1
ATOM 670 C C . VAL A 1 86 ? 4.474 3.155 7.910 1.00 96.94 86 VAL A C 1
ATOM 672 O O . VAL A 1 86 ? 4.928 2.790 6.833 1.00 96.94 86 VAL A O 1
ATOM 675 N N . ILE A 1 87 ? 4.525 2.349 8.974 1.00 97.06 87 ILE A N 1
ATOM 676 C CA . ILE A 1 87 ? 5.175 1.031 8.924 1.00 97.06 87 ILE A CA 1
ATOM 677 C C . ILE A 1 87 ? 4.396 0.071 8.017 1.00 97.06 87 ILE A C 1
ATOM 679 O O . ILE A 1 87 ? 5.003 -0.623 7.199 1.00 97.06 87 ILE A O 1
ATOM 683 N N . MET A 1 88 ? 3.066 0.031 8.143 1.00 95.81 88 MET A N 1
ATOM 684 C CA . MET A 1 88 ? 2.215 -0.819 7.303 1.00 95.81 88 MET A 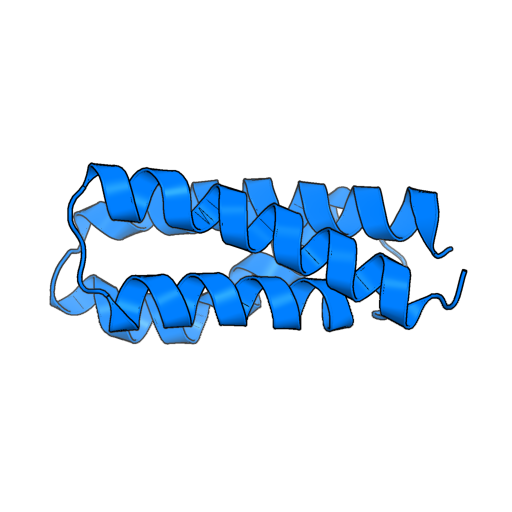CA 1
ATOM 685 C C . MET A 1 88 ? 2.268 -0.390 5.838 1.00 95.81 88 MET A C 1
ATOM 687 O O . MET A 1 88 ? 2.393 -1.243 4.960 1.00 95.81 88 MET A O 1
ATOM 691 N N . SER A 1 89 ? 2.248 0.918 5.583 1.00 97.06 89 SER A N 1
ATOM 692 C CA . SER A 1 89 ? 2.388 1.500 4.251 1.00 97.06 89 SER A CA 1
ATOM 693 C C . SER A 1 89 ? 3.702 1.113 3.590 1.00 97.06 89 SER A C 1
ATOM 695 O O . SER A 1 89 ? 3.694 0.556 2.492 1.00 97.06 89 SER A O 1
ATOM 697 N N . ALA A 1 90 ? 4.826 1.299 4.280 1.00 98.00 90 ALA A N 1
ATOM 698 C CA . ALA A 1 90 ? 6.127 0.892 3.773 1.00 98.00 90 ALA A CA 1
ATOM 699 C C . ALA A 1 90 ? 6.176 -0.619 3.498 1.00 98.00 90 ALA A C 1
ATOM 701 O O . ALA A 1 90 ? 6.603 -1.040 2.422 1.00 98.00 90 ALA A O 1
ATOM 702 N N . PHE A 1 91 ? 5.697 -1.443 4.435 1.00 98.19 91 PHE A N 1
ATOM 703 C CA . PHE A 1 91 ? 5.692 -2.900 4.298 1.00 98.19 91 PHE A CA 1
ATOM 704 C C . PHE A 1 91 ? 4.887 -3.370 3.078 1.00 98.19 91 PHE A C 1
ATOM 706 O O . PHE A 1 91 ? 5.389 -4.133 2.246 1.00 98.19 91 PHE A O 1
ATOM 713 N N . LEU A 1 92 ? 3.652 -2.892 2.941 1.00 98.00 92 LEU A N 1
ATOM 714 C CA . LEU A 1 92 ? 2.777 -3.246 1.829 1.00 98.00 92 LEU A CA 1
ATOM 715 C C . LEU A 1 92 ? 3.264 -2.638 0.511 1.00 98.00 92 LEU A C 1
ATOM 717 O O . LEU A 1 92 ? 3.239 -3.320 -0.511 1.00 98.00 92 LEU A O 1
ATOM 721 N N . GLY A 1 93 ? 3.788 -1.412 0.527 1.00 98.06 93 GLY A N 1
ATOM 722 C CA . GLY A 1 93 ? 4.362 -0.743 -0.638 1.00 98.06 93 GLY A CA 1
ATOM 723 C C . GLY A 1 93 ? 5.529 -1.532 -1.225 1.00 98.06 93 GLY A C 1
ATOM 724 O O . GLY A 1 93 ? 5.550 -1.800 -2.430 1.00 98.06 93 GLY A O 1
ATOM 725 N N . ILE A 1 94 ? 6.456 -1.988 -0.374 1.00 98.38 94 ILE A N 1
ATOM 726 C CA . ILE A 1 94 ? 7.545 -2.902 -0.759 1.00 98.38 94 ILE A CA 1
ATOM 727 C C . ILE A 1 94 ? 6.970 -4.178 -1.380 1.00 98.38 94 ILE A C 1
ATOM 729 O O . ILE A 1 94 ? 7.385 -4.572 -2.471 1.00 98.38 94 ILE A O 1
ATOM 733 N N . GLY A 1 95 ? 6.007 -4.814 -0.706 1.00 98.12 95 GLY A N 1
ATOM 734 C CA . GLY A 1 95 ? 5.390 -6.058 -1.167 1.00 98.12 95 GLY A CA 1
ATOM 735 C C . GLY A 1 95 ? 4.744 -5.923 -2.546 1.00 98.12 95 GLY A C 1
ATOM 736 O O . GLY A 1 95 ? 5.012 -6.733 -3.435 1.00 98.12 95 GLY A O 1
ATOM 737 N N . VAL A 1 96 ? 3.955 -4.868 -2.755 1.00 98.06 96 VAL A N 1
ATOM 738 C CA . VAL A 1 96 ? 3.293 -4.570 -4.032 1.00 98.06 96 VAL A CA 1
ATOM 739 C C . VAL A 1 96 ? 4.317 -4.306 -5.130 1.00 98.06 96 VAL A C 1
ATOM 741 O O . VAL A 1 96 ? 4.182 -4.843 -6.229 1.00 98.06 96 VAL A O 1
ATOM 744 N N . ALA A 1 97 ? 5.360 -3.521 -4.856 1.00 97.75 97 ALA A N 1
ATOM 745 C CA . ALA A 1 97 ? 6.362 -3.187 -5.862 1.00 97.75 97 ALA A CA 1
ATOM 746 C C . ALA A 1 97 ? 7.222 -4.388 -6.270 1.00 97.75 97 ALA A C 1
ATOM 748 O O . ALA A 1 97 ? 7.468 -4.583 -7.460 1.00 97.75 97 ALA A O 1
ATOM 749 N N . ILE A 1 98 ? 7.643 -5.216 -5.308 1.00 97.81 98 ILE A N 1
ATOM 750 C CA . ILE A 1 98 ? 8.397 -6.448 -5.580 1.00 97.81 98 ILE A CA 1
ATOM 751 C C . ILE A 1 98 ? 7.526 -7.447 -6.345 1.00 97.81 98 ILE A C 1
ATOM 753 O O . ILE A 1 98 ? 7.98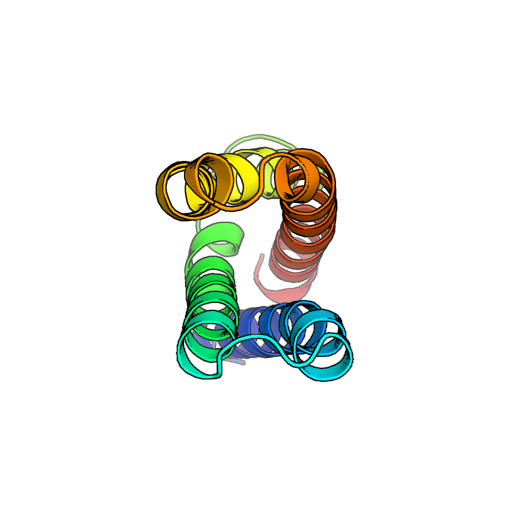9 -8.042 -7.317 1.00 97.81 98 ILE A O 1
ATOM 757 N N . ALA A 1 99 ? 6.264 -7.626 -5.945 1.00 97.31 99 ALA A N 1
ATOM 758 C CA . ALA A 1 99 ? 5.336 -8.490 -6.670 1.00 97.31 99 ALA A CA 1
ATOM 759 C C . ALA A 1 99 ? 5.098 -7.978 -8.099 1.00 97.31 99 ALA A C 1
ATOM 761 O O . ALA A 1 99 ? 5.137 -8.762 -9.045 1.00 97.31 99 ALA A O 1
ATOM 762 N N . GLY A 1 100 ? 4.927 -6.665 -8.273 1.00 96.62 100 GLY A N 1
ATOM 763 C CA . GLY A 1 100 ? 4.801 -6.028 -9.581 1.00 96.62 100 GLY A CA 1
ATOM 764 C C . GLY A 1 100 ? 6.007 -6.309 -10.475 1.00 96.62 100 GLY A C 1
ATOM 765 O O . GLY A 1 100 ? 5.837 -6.835 -11.570 1.00 96.62 100 GLY A O 1
ATOM 766 N N . ALA A 1 101 ? 7.218 -6.058 -9.975 1.00 95.62 101 ALA A N 1
ATOM 767 C CA . ALA A 1 101 ? 8.457 -6.332 -10.707 1.00 95.62 101 ALA A CA 1
ATOM 768 C C . ALA A 1 101 ? 8.633 -7.824 -11.045 1.00 95.62 101 ALA A C 1
ATOM 770 O O . ALA A 1 101 ? 9.159 -8.183 -12.086 1.00 95.62 101 ALA A O 1
ATOM 771 N N . ARG A 1 102 ? 8.171 -8.735 -10.180 1.00 95.31 102 ARG A N 1
ATOM 772 C CA . ARG A 1 102 ? 8.314 -10.177 -10.424 1.00 95.31 102 ARG A CA 1
ATOM 773 C C . ARG A 1 102 ? 7.323 -10.729 -11.449 1.00 95.31 102 ARG A C 1
ATOM 775 O O . ARG A 1 102 ? 7.656 -11.683 -12.149 1.00 95.31 102 ARG A O 1
ATOM 782 N N . PHE A 1 103 ? 6.092 -10.219 -11.475 1.00 94.31 103 PHE A N 1
ATOM 783 C CA . PHE A 1 103 ? 4.996 -10.833 -12.233 1.00 94.31 103 PHE A CA 1
ATOM 784 C C . PHE A 1 103 ? 4.530 -10.023 -13.450 1.00 94.31 103 PHE A C 1
ATOM 786 O O . PHE A 1 103 ? 3.821 -10.581 -14.286 1.00 94.31 103 PHE A O 1
ATOM 793 N N . ILE A 1 104 ? 4.886 -8.738 -13.560 1.00 92.00 104 ILE A N 1
ATOM 794 C CA . ILE A 1 104 ? 4.434 -7.845 -14.644 1.00 92.00 104 ILE A CA 1
ATOM 795 C C . ILE A 1 104 ? 5.585 -7.418 -15.567 1.00 92.00 104 ILE A C 1
ATOM 797 O O . ILE A 1 104 ? 5.362 -7.322 -16.777 1.00 92.00 104 ILE A O 1
ATOM 801 N N . GLY A 1 105 ? 6.781 -7.166 -15.027 1.00 71.19 105 GLY A N 1
ATOM 802 C CA . GLY A 1 105 ? 7.932 -6.663 -15.783 1.00 71.19 105 GLY A CA 1
ATOM 803 C C . GLY A 1 105 ? 9.201 -6.618 -14.956 1.00 71.19 105 GLY A C 1
ATOM 804 O O . GLY A 1 105 ? 9.240 -5.778 -14.028 1.00 71.19 105 GLY A O 1
#

Foldseek 3Di:
DPLQVLLQVLLQVLLVVVLVVVVVVVHDPVVSVVSSVLSSVLSNVQLPDDDPDDLLVSLLVVLVVSCVVVCVVPCVPPVPCVVVSSVSSSVSSSSSSVSSVVPRD

Secondary structure (DSSP, 8-state):
--HHHHHHHHHHHHHHHHHHHHHHTT--HHHHHHHHHHHHHHHHHGGG---SS-HHHHHHHHHHHHTHHHHHHHTTT-GGGHHHHHHHHHHHHHHHHHHHHHHT-

Sequence (105 aa):
MNNILIALIIGIVAGTIDVIPMIIQKLDKYASLAAFTHWVVLGLIIPFVSWNIDPWLKGIIIGEIAIVPTLFMVLPHDKKAFFPIVIMSAFLGIGVAIAGARFIG